Protein AF-A0A522DJY0-F1 (afdb_monomer)

Secondary structure (DSSP, 8-state):
------------PBPTTT-PBEEEEEEETTEEEEEETTT--EEEEEPPP--SSHHHHHHHHHHH-SS--TTTHHHHHHHTT-SSTTSEETTEEHHHHHHHHHHH-TT--STTHHHHHHHHHHHTT---

Sequence (128 aa):
MVAHEEDDDVETVHCPQCVGPGILLKQLGLRLHYRCRNCGAEFSQVEEPDMSTPAAVARLIVRDWKNVHYAAKPYLNAMLDLQNINDNVDHDSGQSVVRYFLNNAKSYRTPRAKAYKAALKAFCGMKT

Nearest PDB structures (foldseek):
  7wbx-assembly1_W  TM=6.922E-01  e=1.836E+00  Komagataella phaffii
  2oi3-assembly1_A  TM=5.668E-01  e=6.995E+00  Homo sapiens
  4b9d-assembly1_B  TM=5.753E-01  e=5.162E+00  Homo sapiens
  4qp8-assembly2_B  TM=3.238E-01  e=5.162E+00  Homo sapiens
  4g6o-assembly1_A  TM=3.188E-01  e=9.480E+00  Homo sapiens

Mean predicted aligned error: 7.27 Å

Structure (mmCIF, N/CA/C/O backbone):
data_AF-A0A522DJY0-F1
#
_entry.id   AF-A0A522DJY0-F1
#
loop_
_atom_site.group_PDB
_atom_site.id
_atom_site.type_symbol
_atom_site.label_atom_id
_atom_site.label_alt_id
_atom_site.label_comp_id
_atom_site.label_asym_id
_atom_site.label_entity_id
_atom_site.label_seq_id
_atom_site.pdbx_PDB_ins_code
_atom_site.Cartn_x
_atom_site.Cartn_y
_atom_site.Cartn_z
_atom_site.occupancy
_atom_site.B_iso_or_equiv
_atom_site.auth_seq_id
_atom_site.auth_comp_id
_atom_site.auth_asym_id
_atom_site.auth_atom_id
_atom_site.pdbx_PDB_model_num
ATOM 1 N N . MET A 1 1 ? -1.958 -39.396 2.867 1.00 41.03 1 MET A N 1
ATOM 2 C CA . MET A 1 1 ? -1.990 -37.960 2.531 1.00 41.03 1 MET A CA 1
ATOM 3 C C . MET A 1 1 ? -2.974 -37.346 3.494 1.00 41.03 1 MET A C 1
ATOM 5 O O . MET A 1 1 ? -4.146 -37.687 3.435 1.00 41.03 1 MET A O 1
ATOM 9 N N . VAL A 1 2 ? -2.451 -36.647 4.494 1.00 43.97 2 VAL A N 1
ATOM 10 C CA . VAL A 1 2 ? -3.242 -36.098 5.596 1.00 43.97 2 VAL A CA 1
ATOM 11 C C . VAL A 1 2 ? -3.950 -34.868 5.040 1.00 43.97 2 VAL A C 1
ATOM 13 O O . VAL A 1 2 ? -3.288 -34.005 4.466 1.00 43.97 2 VAL A O 1
ATOM 16 N N . ALA A 1 3 ? -5.278 -34.841 5.124 1.00 47.16 3 ALA A N 1
ATOM 17 C CA . ALA A 1 3 ? -6.030 -33.619 4.908 1.00 47.16 3 ALA A CA 1
ATOM 18 C C . ALA A 1 3 ? -5.575 -32.640 5.993 1.00 47.16 3 ALA A C 1
ATOM 20 O O . ALA A 1 3 ? -5.788 -32.891 7.176 1.00 47.16 3 ALA A O 1
ATOM 21 N N . HIS A 1 4 ? -4.862 -31.589 5.600 1.00 47.47 4 HIS A N 1
ATOM 22 C CA . HIS A 1 4 ? -4.740 -30.419 6.450 1.00 47.47 4 HIS A CA 1
ATOM 23 C C . HIS A 1 4 ? -6.104 -29.738 6.389 1.00 47.47 4 HIS A C 1
ATOM 25 O O . HIS A 1 4 ? -6.425 -29.061 5.417 1.00 47.47 4 HIS A O 1
ATOM 31 N N . GLU A 1 5 ? -6.942 -30.039 7.375 1.00 52.38 5 GLU A N 1
ATOM 32 C CA . GLU A 1 5 ? -8.042 -29.168 7.755 1.00 52.38 5 GLU A CA 1
ATOM 33 C C . GLU A 1 5 ? -7.373 -27.863 8.195 1.00 52.38 5 GLU A C 1
ATOM 35 O O . GLU A 1 5 ? -6.716 -27.799 9.231 1.00 52.38 5 GLU A O 1
ATOM 40 N N . GLU A 1 6 ? -7.399 -26.864 7.316 1.00 54.47 6 GLU A N 1
ATOM 41 C CA . GLU A 1 6 ? -7.098 -25.493 7.695 1.00 54.47 6 GLU A CA 1
ATOM 42 C C . GLU A 1 6 ? -8.242 -25.074 8.621 1.00 54.47 6 GLU A C 1
ATOM 44 O O . GLU A 1 6 ? -9.309 -24.659 8.167 1.00 54.47 6 GLU A O 1
ATOM 49 N N . ASP A 1 7 ? -8.054 -25.294 9.925 1.00 45.78 7 ASP A N 1
ATOM 50 C CA . ASP A 1 7 ? -8.784 -24.577 10.959 1.00 45.78 7 ASP A CA 1
ATOM 51 C C . ASP A 1 7 ? -8.528 -23.087 10.701 1.00 45.78 7 ASP A C 1
ATOM 53 O O . ASP A 1 7 ? -7.507 -22.521 11.091 1.00 45.78 7 ASP A O 1
ATOM 57 N N . ASP A 1 8 ? -9.430 -22.474 9.936 1.00 48.81 8 ASP A N 1
ATOM 58 C CA . ASP A 1 8 ? -9.565 -21.032 9.795 1.00 48.81 8 ASP A CA 1
ATOM 59 C C . ASP A 1 8 ? -9.947 -20.535 11.199 1.00 48.81 8 ASP A C 1
ATOM 61 O O . ASP A 1 8 ? -11.125 -20.476 11.564 1.00 48.81 8 ASP A O 1
ATOM 65 N N . ASP A 1 9 ? -8.931 -20.325 12.045 1.00 52.62 9 ASP A N 1
ATOM 66 C CA . ASP A 1 9 ? -9.030 -19.680 13.350 1.00 52.62 9 ASP A CA 1
ATOM 67 C C . ASP A 1 9 ? -9.671 -18.313 13.107 1.00 52.62 9 ASP A C 1
ATOM 69 O O . ASP A 1 9 ? -8.997 -17.313 12.848 1.00 52.62 9 ASP A O 1
ATOM 73 N N . VAL A 1 10 ? -11.007 -18.271 13.125 1.00 59.06 10 VAL A N 1
ATOM 74 C CA . VAL A 1 10 ? -11.754 -17.027 13.007 1.00 59.06 10 VAL A CA 1
ATOM 75 C C . VAL A 1 10 ? -11.347 -16.218 14.228 1.00 59.06 10 VAL A C 1
ATOM 77 O O . VAL A 1 10 ? -11.727 -16.524 15.358 1.00 59.06 10 VAL A O 1
ATOM 80 N N . GLU A 1 11 ? -10.474 -15.237 14.020 1.00 64.62 11 GLU A N 1
ATOM 81 C CA . GLU A 1 11 ? -9.886 -14.467 15.104 1.00 64.62 11 GLU A CA 1
ATOM 82 C C . GLU A 1 11 ? -11.020 -13.694 15.794 1.00 64.62 11 GLU A C 1
ATOM 84 O O . GLU A 1 11 ? -11.512 -12.666 15.319 1.00 64.62 11 GLU A O 1
ATOM 89 N N . THR A 1 12 ? -11.547 -14.250 16.889 1.00 78.12 12 THR A N 1
ATOM 90 C CA . THR A 1 12 ? -12.715 -13.680 17.550 1.00 78.12 12 THR A CA 1
ATOM 91 C C . THR A 1 12 ? -12.294 -12.435 18.306 1.00 78.12 12 THR A C 1
ATOM 93 O O . THR A 1 12 ? -11.549 -12.490 19.281 1.00 78.12 12 THR A O 1
ATOM 96 N N . VAL A 1 13 ? -12.813 -11.284 17.890 1.00 89.88 13 VAL A N 1
ATOM 97 C CA . VAL A 1 13 ? -12.569 -10.013 18.572 1.00 89.88 13 VAL A CA 1
ATOM 98 C C . VAL A 1 13 ? -13.204 -10.032 19.966 1.00 89.88 13 VAL A C 1
ATOM 100 O O . VAL A 1 13 ? -14.426 -10.131 20.112 1.00 89.88 13 VAL A O 1
ATOM 103 N N . HIS A 1 14 ? -12.375 -9.905 21.003 1.00 93.75 14 HIS A N 1
ATOM 104 C CA . HIS A 1 14 ? -12.803 -9.981 22.400 1.00 93.75 14 HIS A CA 1
ATOM 105 C C . HIS A 1 14 ? -13.099 -8.602 23.000 1.00 93.75 14 HIS A C 1
ATOM 107 O O . HIS A 1 14 ? -12.353 -7.636 22.829 1.00 93.75 14 HIS A O 1
ATOM 113 N N . CYS A 1 15 ? -14.196 -8.515 23.753 1.00 94.06 15 CYS A N 1
ATOM 114 C CA . CYS A 1 15 ? -14.563 -7.315 24.490 1.00 94.06 15 CYS A CA 1
ATOM 115 C C . CYS A 1 15 ? -13.549 -7.028 25.611 1.00 94.06 15 CYS A C 1
ATOM 117 O O . CYS A 1 15 ? -13.330 -7.896 26.455 1.00 94.06 15 CYS A O 1
ATOM 119 N N . PRO A 1 16 ? -13.016 -5.800 25.728 1.00 94.19 16 PRO A N 1
ATOM 120 C CA . PRO A 1 16 ? -12.032 -5.467 26.762 1.00 94.19 16 PRO A CA 1
ATOM 121 C C . PRO A 1 16 ? -12.603 -5.469 28.190 1.00 94.19 16 PRO A C 1
ATOM 123 O O . PRO A 1 16 ? -11.839 -5.406 29.146 1.00 94.19 16 PRO A O 1
ATOM 126 N N . GLN A 1 17 ? -13.931 -5.511 28.355 1.00 94.69 17 GLN A N 1
ATOM 127 C CA . GLN A 1 17 ? -14.576 -5.494 29.673 1.00 94.69 17 GLN A CA 1
ATOM 128 C C . GLN A 1 17 ? -14.894 -6.885 30.221 1.00 94.69 17 GLN A C 1
ATOM 130 O O . GLN A 1 17 ? -14.806 -7.101 31.423 1.00 94.69 17 GLN A O 1
ATOM 135 N N . CYS A 1 18 ? -15.317 -7.815 29.363 1.00 95.44 18 CYS A N 1
ATOM 136 C CA . CYS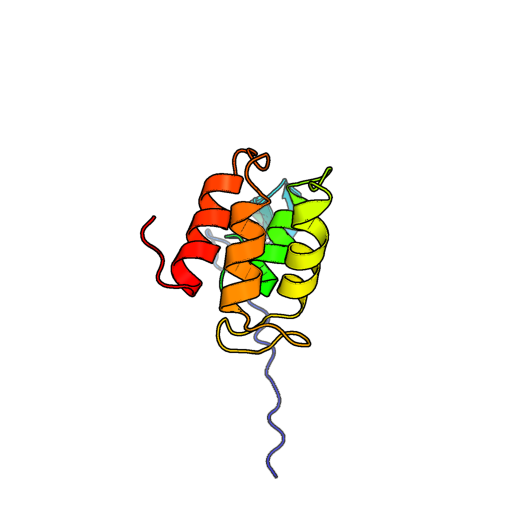 A 1 18 ? -15.787 -9.133 29.803 1.00 95.44 18 CYS A CA 1
ATOM 137 C C . CYS A 1 18 ? -15.225 -10.297 28.982 1.00 95.44 18 CYS A C 1
ATOM 139 O O . CYS A 1 18 ? -15.662 -11.426 29.170 1.00 95.44 18 CYS A O 1
ATOM 141 N N . VAL A 1 19 ? -14.322 -10.023 28.032 1.00 94.12 19 VAL A N 1
ATOM 142 C CA . VAL A 1 19 ? -13.720 -11.002 27.105 1.00 94.12 19 VAL A CA 1
ATOM 143 C C . VAL A 1 19 ? -14.759 -11.740 26.238 1.00 94.12 19 VAL A C 1
ATOM 145 O O . VAL A 1 19 ? -14.438 -12.659 25.501 1.00 94.12 19 VAL A O 1
ATOM 148 N N . GLY A 1 20 ? -16.026 -11.313 26.256 1.00 93.25 20 GLY A N 1
ATOM 149 C CA . GLY A 1 20 ? -17.074 -11.871 25.405 1.00 93.25 20 GLY A CA 1
ATOM 150 C C . GLY A 1 20 ? -16.915 -11.468 23.932 1.00 93.25 20 GLY A C 1
ATOM 151 O O . GLY A 1 20 ? -16.296 -10.439 23.641 1.00 93.25 20 GLY A O 1
ATOM 152 N N . PRO A 1 21 ? -17.523 -12.214 22.994 1.00 94.25 21 PRO A N 1
ATOM 153 C CA . PRO A 1 21 ? -17.362 -11.974 21.562 1.00 94.25 21 PRO A CA 1
ATOM 154 C C . PR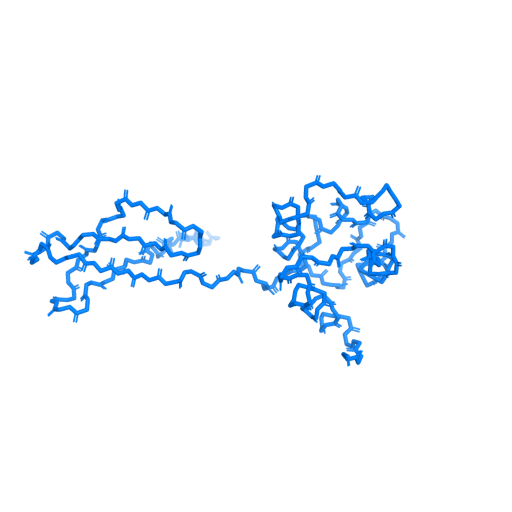O A 1 21 ? -17.988 -10.641 21.130 1.00 94.25 21 PRO A C 1
ATOM 156 O O . PRO A 1 21 ? -19.133 -10.328 21.483 1.00 94.25 21 PRO A O 1
ATOM 159 N N . GLY A 1 22 ? -17.241 -9.866 20.347 1.00 94.00 22 GLY A N 1
ATOM 160 C CA . GLY A 1 22 ? -17.714 -8.662 19.673 1.00 94.00 22 GLY A CA 1
ATOM 161 C C . GLY A 1 22 ? -18.428 -8.978 18.358 1.00 94.00 22 GLY A C 1
ATOM 162 O O . GLY A 1 22 ? -18.010 -9.859 17.616 1.00 94.00 22 GLY A O 1
ATOM 163 N N . ILE A 1 23 ? -19.496 -8.241 18.051 1.00 94.50 23 ILE A N 1
ATOM 164 C CA . ILE A 1 23 ? -20.101 -8.188 16.714 1.00 94.50 23 ILE A CA 1
ATOM 165 C C . ILE A 1 23 ? -19.738 -6.861 16.048 1.00 94.50 23 ILE A C 1
ATOM 167 O O . ILE A 1 23 ? -19.863 -5.807 16.677 1.00 94.50 23 ILE A O 1
ATOM 171 N N . LEU A 1 24 ? -19.262 -6.907 14.801 1.00 95.12 24 LEU A N 1
ATOM 172 C CA . LEU A 1 24 ? -18.910 -5.711 14.038 1.00 95.12 24 LEU A CA 1
ATOM 173 C C . LEU A 1 24 ? -20.174 -4.894 13.745 1.00 95.12 24 LEU A C 1
ATOM 175 O O . LEU A 1 24 ? -21.132 -5.401 13.168 1.00 95.12 24 LEU A O 1
ATOM 179 N N . LEU A 1 25 ? -20.165 -3.623 14.135 1.00 95.31 25 LEU A N 1
ATOM 180 C CA . LEU A 1 25 ? -21.239 -2.675 13.846 1.00 95.31 25 LEU A CA 1
ATOM 181 C C . LEU A 1 25 ? -20.959 -1.890 12.567 1.00 95.31 25 LEU A C 1
ATOM 183 O O . LEU A 1 25 ? -21.835 -1.727 11.723 1.00 95.31 25 LEU A O 1
ATOM 187 N N . LYS A 1 26 ? -19.747 -1.332 12.465 1.00 92.44 26 LYS A N 1
ATOM 188 C CA . LYS A 1 26 ? -19.332 -0.463 11.360 1.00 92.44 26 LYS A CA 1
ATOM 189 C C . LYS A 1 26 ? -17.816 -0.328 11.286 1.00 92.44 26 LYS A C 1
ATOM 191 O O . LYS A 1 26 ? -17.119 -0.478 12.289 1.00 92.44 26 LYS A O 1
ATOM 196 N N . GLN A 1 27 ? -17.339 0.071 10.114 1.00 92.19 27 GLN A N 1
ATOM 197 C CA . GLN A 1 27 ? -15.948 0.419 9.850 1.00 92.19 27 GLN A CA 1
ATOM 198 C C . GLN A 1 27 ? -15.837 1.888 9.432 1.00 92.19 27 GLN A C 1
ATOM 200 O O . GLN A 1 27 ? -16.544 2.342 8.533 1.00 92.19 27 GLN A O 1
ATOM 205 N N . LEU A 1 28 ? -14.933 2.628 10.076 1.00 87.50 28 LEU A N 1
ATOM 206 C CA . LEU A 1 28 ? -14.581 4.007 9.739 1.00 87.50 28 LEU A CA 1
ATOM 207 C C . LEU A 1 28 ? -13.077 4.089 9.467 1.00 87.50 28 LEU A C 1
ATOM 209 O O . LEU A 1 28 ? -12.253 4.220 10.374 1.00 87.50 28 LEU A O 1
ATOM 213 N N . GLY A 1 29 ? -12.705 3.991 8.191 1.00 84.19 29 GLY A N 1
ATOM 214 C CA . GLY A 1 29 ? -11.302 3.895 7.797 1.00 84.19 29 GLY A CA 1
ATOM 215 C C . GLY A 1 29 ? -10.670 2.608 8.334 1.00 84.19 29 GLY A C 1
ATOM 216 O O . GLY A 1 29 ? -11.109 1.520 7.979 1.00 84.19 29 GLY A O 1
ATOM 217 N N . LEU A 1 30 ? -9.643 2.739 9.180 1.00 83.88 30 LEU A N 1
ATOM 218 C CA . LEU A 1 30 ? -8.989 1.602 9.852 1.00 83.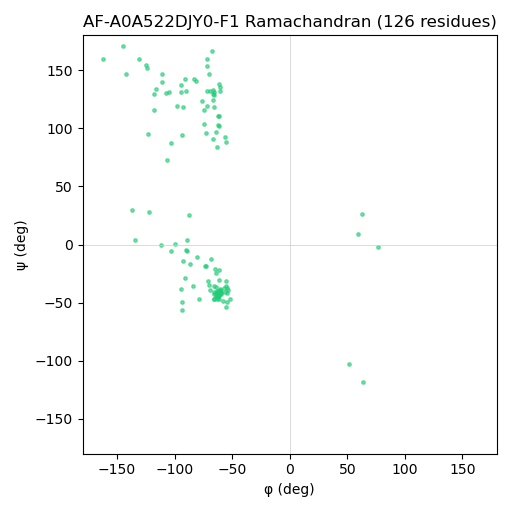88 30 LEU A CA 1
ATOM 219 C C . LEU A 1 30 ? -9.623 1.257 11.203 1.00 83.88 30 LEU A C 1
ATOM 221 O O . LEU A 1 30 ? -9.202 0.311 11.851 1.00 83.88 30 LEU A O 1
ATOM 225 N N . ARG A 1 31 ? -10.595 2.042 11.677 1.00 90.06 31 ARG A N 1
ATOM 226 C CA . ARG A 1 31 ? -11.229 1.787 12.967 1.00 90.06 31 ARG A CA 1
ATOM 227 C C . ARG A 1 31 ? -12.474 0.931 12.772 1.00 90.06 31 ARG A C 1
ATOM 229 O O . ARG A 1 31 ? -13.436 1.364 12.136 1.00 90.06 31 ARG A O 1
ATOM 236 N N . LEU A 1 32 ? -12.458 -0.253 13.363 1.00 92.75 32 LEU A N 1
ATOM 237 C CA . LEU A 1 32 ? -13.597 -1.153 13.452 1.00 92.75 32 LEU A CA 1
ATOM 238 C C . LEU A 1 32 ? -14.314 -0.931 14.780 1.00 92.75 32 LEU A C 1
ATOM 240 O O . LEU A 1 32 ? -13.682 -0.875 15.834 1.00 92.75 32 LEU A O 1
ATOM 244 N N . HIS A 1 33 ? -15.632 -0.778 14.724 1.00 95.25 33 HIS A N 1
ATOM 245 C CA . HIS A 1 33 ? -16.486 -0.575 15.888 1.00 95.25 33 HIS A CA 1
ATOM 246 C C . HIS A 1 33 ? -17.294 -1.835 16.164 1.00 95.25 33 HIS A C 1
ATOM 248 O O . HIS A 1 33 ? -17.967 -2.339 15.268 1.00 95.25 33 HIS A O 1
ATOM 254 N N . TYR A 1 34 ? -17.286 -2.290 17.410 1.00 96.31 34 TYR A N 1
ATOM 255 C CA . TYR A 1 34 ? -17.911 -3.532 17.841 1.00 96.31 34 TYR A CA 1
ATOM 256 C C . TYR A 1 34 ? -18.889 -3.301 18.984 1.00 96.31 34 TYR A C 1
ATOM 258 O O . TYR A 1 34 ? -18.713 -2.381 19.784 1.00 96.31 34 TYR A O 1
ATOM 266 N N . ARG A 1 35 ? -19.867 -4.200 19.107 1.00 96.94 35 ARG A N 1
ATOM 267 C CA . ARG A 1 35 ? -20.687 -4.357 20.312 1.00 96.94 35 ARG A CA 1
ATOM 268 C C . ARG A 1 35 ? -20.454 -5.726 20.925 1.00 96.94 35 ARG A C 1
ATOM 270 O O . ARG A 1 35 ? -20.479 -6.729 20.222 1.00 96.94 35 ARG A O 1
ATOM 277 N N . CYS A 1 36 ? -20.250 -5.801 22.232 1.00 96.50 36 CYS A N 1
ATOM 278 C CA . CYS A 1 36 ? -20.132 -7.087 22.906 1.00 96.50 36 CYS A CA 1
ATOM 279 C C . CYS A 1 36 ? -21.491 -7.799 22.980 1.00 96.50 36 CYS A C 1
ATOM 281 O O . CYS A 1 36 ? -22.469 -7.204 23.436 1.00 96.50 36 CYS A O 1
ATOM 283 N N . ARG A 1 37 ? -21.541 -9.087 22.613 1.00 95.38 37 ARG A N 1
ATOM 284 C CA . ARG A 1 37 ? -22.749 -9.922 22.768 1.00 95.38 37 ARG A CA 1
ATOM 285 C C . ARG A 1 37 ? -23.048 -10.310 24.222 1.00 95.38 37 ARG A C 1
ATOM 287 O O . ARG A 1 37 ? -24.172 -10.695 24.507 1.00 95.38 37 ARG A O 1
ATOM 294 N N . ASN A 1 38 ? -22.064 -10.212 25.119 1.00 95.44 38 ASN A N 1
ATOM 295 C CA . ASN A 1 38 ? -22.202 -10.601 26.524 1.00 95.44 38 ASN A CA 1
ATOM 296 C C . ASN A 1 38 ? -22.599 -9.420 27.431 1.00 95.44 38 ASN A C 1
ATOM 298 O O . ASN A 1 38 ? -23.630 -9.474 28.088 1.00 95.44 38 ASN A O 1
ATOM 302 N N . CYS A 1 39 ? -21.821 -8.327 27.446 1.00 96.38 39 CYS A N 1
ATOM 303 C CA . CYS A 1 39 ? -22.088 -7.173 28.325 1.00 96.38 39 CYS A CA 1
ATOM 304 C C . CYS A 1 39 ? -22.711 -5.955 27.622 1.00 96.38 39 CYS A C 1
ATOM 306 O O . CYS A 1 39 ? -23.024 -4.963 28.273 1.00 96.38 39 CYS A O 1
ATOM 308 N N . GLY A 1 40 ? -22.861 -5.981 26.294 1.00 95.69 40 GLY A N 1
ATOM 309 C CA . GLY A 1 40 ? -23.445 -4.877 25.527 1.00 95.69 40 GLY A CA 1
ATOM 310 C C . GLY A 1 40 ? -22.533 -3.667 25.297 1.00 95.69 40 GLY A C 1
ATOM 311 O O . GLY A 1 40 ? -22.957 -2.752 24.593 1.00 95.69 40 GLY A O 1
ATOM 312 N N . ALA A 1 41 ? -21.306 -3.665 25.831 1.00 96.69 41 ALA A N 1
ATOM 313 C CA . ALA A 1 41 ? -20.357 -2.567 25.671 1.00 96.69 41 ALA A CA 1
ATOM 314 C C . ALA A 1 41 ? -19.975 -2.330 24.206 1.00 96.69 41 ALA A C 1
ATOM 316 O O . ALA A 1 41 ? -19.711 -3.279 23.460 1.00 96.69 41 ALA A O 1
ATOM 317 N N . GLU A 1 42 ? -19.899 -1.059 23.822 1.00 96.75 42 GLU A N 1
ATOM 318 C CA . GLU A 1 42 ? -19.350 -0.631 22.540 1.00 96.75 42 GLU A CA 1
ATOM 319 C C . GLU A 1 42 ? -17.850 -0.379 22.681 1.00 96.75 42 GLU A C 1
ATOM 321 O O . GLU A 1 42 ? -17.396 0.283 23.615 1.00 96.75 42 GLU A O 1
ATOM 326 N N . PHE A 1 43 ? -17.066 -0.918 21.756 1.00 94.38 43 PHE A N 1
ATOM 327 C CA . PHE A 1 43 ? -15.618 -0.743 21.747 1.00 94.38 43 PHE A CA 1
ATOM 328 C C . PHE A 1 43 ? -15.098 -0.657 20.316 1.00 94.38 43 PHE A C 1
ATOM 330 O O . PHE A 1 43 ? -15.841 -0.805 19.345 1.00 94.38 43 PHE A O 1
ATOM 337 N N . SER A 1 44 ? -13.824 -0.314 20.155 1.00 94.31 44 SER A N 1
ATOM 338 C CA . SER A 1 44 ? -13.225 -0.174 18.831 1.00 94.31 44 SER A CA 1
ATOM 339 C C . SER A 1 44 ? -11.802 -0.690 18.815 1.00 94.31 44 SER A C 1
ATOM 341 O O . SER A 1 44 ? -11.083 -0.541 19.799 1.00 94.31 44 SER A O 1
ATOM 343 N N . GLN A 1 45 ? -11.403 -1.249 17.681 1.00 89.75 45 GLN A N 1
ATOM 344 C CA . GLN A 1 45 ? -10.031 -1.656 17.404 1.00 89.75 45 GLN A CA 1
ATOM 345 C C . GLN A 1 45 ? -9.562 -0.977 16.120 1.00 89.75 45 GLN A C 1
ATOM 347 O O . GLN A 1 45 ? -10.375 -0.602 15.271 1.00 89.75 45 GLN A O 1
ATOM 352 N N . VAL A 1 46 ? -8.258 -0.749 16.016 1.00 85.62 46 VAL A N 1
ATOM 353 C CA . VAL A 1 46 ? -7.641 -0.261 14.785 1.00 85.62 46 VAL A CA 1
ATOM 354 C C . VAL A 1 46 ? -7.082 -1.481 14.071 1.00 85.62 46 VAL A C 1
ATOM 356 O O . VAL A 1 46 ? -6.252 -2.178 14.641 1.00 85.62 46 VAL A O 1
ATOM 359 N N . GLU A 1 47 ? -7.562 -1.757 12.861 1.00 81.50 47 GLU A N 1
ATOM 360 C CA . GLU A 1 47 ? -6.897 -2.711 11.980 1.00 81.50 47 GLU A CA 1
ATOM 361 C C . GLU A 1 47 ? -5.614 -2.077 11.463 1.00 81.50 47 GLU A C 1
ATOM 363 O O . GLU A 1 47 ? -5.634 -1.042 10.783 1.00 81.50 47 GLU A O 1
ATOM 368 N N . GLU A 1 48 ? -4.493 -2.707 11.782 1.00 82.88 48 GLU A N 1
ATOM 369 C CA . GLU A 1 48 ? -3.226 -2.353 11.171 1.00 82.88 48 GLU A CA 1
ATOM 370 C C . GLU A 1 48 ? -3.257 -2.769 9.690 1.00 82.88 48 GLU A C 1
ATOM 372 O O . GLU A 1 48 ? -3.689 -3.875 9.358 1.00 82.88 48 GLU A O 1
ATOM 377 N N . PRO A 1 49 ? -2.854 -1.890 8.758 1.00 88.44 49 PRO A N 1
ATOM 378 C CA . PRO A 1 49 ? -2.877 -2.218 7.342 1.00 88.44 49 PRO A CA 1
ATOM 379 C C . PRO A 1 49 ? -1.881 -3.343 7.037 1.00 88.44 49 PRO A C 1
ATOM 381 O O . PRO A 1 49 ? -0.699 -3.224 7.355 1.00 88.44 49 PRO A O 1
ATOM 384 N N . ASP A 1 50 ? -2.346 -4.391 6.355 1.00 91.75 50 ASP A N 1
ATOM 385 C CA . ASP A 1 50 ? -1.498 -5.506 5.928 1.00 91.75 50 ASP A CA 1
ATOM 386 C C . ASP A 1 50 ? -0.408 -5.034 4.949 1.00 91.75 50 ASP A C 1
ATOM 388 O O . ASP A 1 50 ? -0.672 -4.643 3.809 1.00 91.75 50 ASP A O 1
ATOM 392 N N . MET A 1 51 ? 0.836 -5.057 5.422 1.00 95.19 51 MET A N 1
ATOM 393 C CA . MET A 1 51 ? 2.044 -4.765 4.651 1.00 95.19 51 MET A CA 1
ATOM 394 C C . MET A 1 51 ? 3.016 -5.953 4.693 1.00 95.19 51 MET A C 1
ATOM 396 O O . MET A 1 51 ? 4.225 -5.751 4.626 1.00 95.19 51 MET A O 1
ATOM 400 N N . SER A 1 52 ? 2.502 -7.179 4.850 1.00 95.31 52 SER A N 1
ATOM 401 C CA . SER A 1 52 ? 3.310 -8.404 4.956 1.00 95.31 52 SER A CA 1
ATOM 402 C C . SER A 1 52 ? 3.980 -8.803 3.636 1.00 95.31 52 SER A C 1
ATOM 404 O O . SER A 1 52 ? 5.090 -9.333 3.642 1.00 95.31 52 SER A O 1
ATOM 406 N N . THR A 1 53 ? 3.344 -8.495 2.501 1.00 97.62 53 THR A N 1
ATOM 407 C CA . THR A 1 53 ? 3.825 -8.821 1.149 1.00 97.62 53 THR A CA 1
ATOM 408 C C . THR A 1 53 ? 3.788 -7.604 0.216 1.00 97.62 53 THR A C 1
ATOM 410 O O . THR A 1 53 ? 3.031 -6.653 0.462 1.00 97.62 53 THR A O 1
ATOM 413 N N . PRO A 1 54 ? 4.553 -7.600 -0.896 1.00 97.75 54 PRO A N 1
ATOM 414 C CA . PRO A 1 54 ? 4.442 -6.559 -1.919 1.00 97.75 54 PRO A CA 1
ATOM 415 C C . PRO A 1 54 ? 3.015 -6.424 -2.471 1.00 97.75 54 PRO A C 1
ATOM 417 O O . PRO A 1 54 ? 2.516 -5.303 -2.597 1.00 97.75 54 PRO A O 1
ATOM 420 N N . ALA A 1 55 ? 2.330 -7.547 -2.706 1.00 97.94 55 ALA A N 1
ATOM 421 C CA . ALA A 1 55 ? 0.933 -7.582 -3.131 1.00 97.94 55 ALA A CA 1
ATOM 422 C C . ALA A 1 55 ? -0.023 -6.917 -2.132 1.00 97.94 55 ALA A C 1
ATOM 424 O O . ALA A 1 55 ? -0.906 -6.151 -2.535 1.00 97.94 55 ALA A O 1
ATOM 425 N N . ALA A 1 56 ? 0.160 -7.146 -0.829 1.00 97.62 56 ALA A N 1
ATOM 426 C CA . ALA A 1 56 ? -0.634 -6.489 0.206 1.00 97.62 56 ALA A CA 1
ATOM 427 C C . ALA A 1 56 ? -0.460 -4.964 0.178 1.00 97.62 56 ALA A C 1
ATOM 429 O O . ALA A 1 56 ? -1.442 -4.215 0.109 1.00 97.62 56 ALA A O 1
ATOM 430 N N . VAL A 1 57 ? 0.789 -4.495 0.091 1.00 98.06 57 VAL A N 1
ATOM 431 C CA . VAL A 1 57 ? 1.086 -3.062 -0.022 1.00 98.06 57 VAL A CA 1
ATOM 432 C C . VAL A 1 57 ? 0.514 -2.468 -1.315 1.00 98.06 57 VAL A C 1
ATOM 434 O O . VAL A 1 57 ? -0.056 -1.375 -1.290 1.00 98.06 57 VAL A O 1
ATOM 437 N N . ALA A 1 58 ? 0.593 -3.181 -2.442 1.00 98.12 58 ALA A N 1
ATOM 438 C CA . ALA A 1 58 ? 0.020 -2.740 -3.713 1.00 98.12 58 ALA A CA 1
ATOM 439 C C . ALA A 1 58 ? -1.501 -2.531 -3.621 1.00 98.12 58 ALA A C 1
ATOM 441 O O . ALA A 1 58 ? -2.004 -1.495 -4.064 1.00 98.12 58 ALA A O 1
ATOM 442 N N . ARG A 1 59 ? -2.237 -3.439 -2.961 1.00 97.50 59 ARG A N 1
ATOM 443 C CA . ARG A 1 59 ? -3.683 -3.277 -2.712 1.00 97.50 59 ARG A CA 1
ATOM 444 C C . ARG A 1 59 ? -3.994 -2.025 -1.890 1.00 97.50 59 ARG A C 1
ATOM 446 O O . ARG A 1 59 ? -4.958 -1.317 -2.195 1.00 97.50 59 ARG A O 1
ATOM 453 N N . LEU A 1 60 ? -3.178 -1.716 -0.881 1.00 96.56 60 LEU A N 1
ATOM 454 C CA . LEU A 1 60 ? -3.324 -0.483 -0.099 1.00 96.56 60 LEU A CA 1
ATOM 455 C C . LEU A 1 60 ? -3.099 0.762 -0.966 1.00 96.56 60 LEU A C 1
ATOM 457 O O . LEU A 1 60 ? -3.900 1.698 -0.917 1.00 96.56 60 LEU A O 1
ATOM 461 N N . ILE A 1 61 ? -2.062 0.752 -1.807 1.00 97.62 61 ILE A N 1
ATOM 462 C CA . ILE A 1 61 ? -1.748 1.856 -2.723 1.00 97.62 61 ILE A CA 1
ATOM 463 C C . ILE A 1 61 ? -2.875 2.069 -3.737 1.00 97.62 61 ILE A C 1
ATOM 465 O O . ILE A 1 61 ? -3.264 3.211 -3.956 1.00 97.62 61 ILE A O 1
ATOM 469 N N . VAL A 1 62 ? -3.443 1.011 -4.326 1.00 96.94 62 VAL A N 1
ATOM 470 C CA . VAL A 1 62 ? -4.573 1.121 -5.273 1.00 96.94 62 VAL A CA 1
ATOM 471 C C . VAL A 1 62 ? -5.787 1.790 -4.620 1.00 96.94 62 VAL A C 1
ATOM 473 O O . VAL A 1 62 ? -6.458 2.622 -5.234 1.00 96.94 62 VAL A O 1
ATOM 476 N N . ARG A 1 63 ? -6.074 1.465 -3.353 1.00 94.44 63 ARG A N 1
ATOM 477 C CA . ARG A 1 63 ? -7.194 2.069 -2.614 1.00 94.44 63 ARG A CA 1
ATOM 478 C C . ARG A 1 63 ? -6.945 3.543 -2.299 1.00 94.44 63 ARG A C 1
ATOM 480 O O . ARG A 1 63 ? -7.883 4.340 -2.388 1.00 94.44 63 ARG A O 1
ATOM 487 N N . ASP A 1 64 ? -5.711 3.882 -1.942 1.00 95.94 64 ASP A N 1
ATOM 488 C CA . ASP A 1 64 ? -5.297 5.202 -1.464 1.00 95.94 64 ASP A CA 1
ATOM 489 C C . ASP A 1 64 ? -4.984 6.193 -2.605 1.00 95.94 64 ASP A C 1
ATOM 491 O O . ASP A 1 64 ? -5.311 7.376 -2.518 1.00 95.94 64 ASP A O 1
ATOM 495 N N . TRP A 1 65 ? -4.419 5.723 -3.721 1.00 97.31 65 TRP A N 1
ATOM 496 C CA . TRP A 1 65 ? -4.020 6.550 -4.859 1.00 97.31 65 TRP A CA 1
ATOM 497 C C . TRP A 1 65 ? -5.010 6.444 -6.025 1.00 97.31 65 TRP A C 1
ATOM 499 O O . TRP A 1 65 ? -4.828 5.661 -6.951 1.00 97.31 65 TRP A O 1
ATOM 509 N N . LYS A 1 66 ? -6.061 7.274 -6.009 1.00 92.88 66 LYS A N 1
ATOM 510 C CA . LYS A 1 66 ? -7.143 7.212 -7.016 1.00 92.88 66 LYS A CA 1
ATOM 511 C C . LYS A 1 66 ? -6.681 7.463 -8.455 1.00 92.88 66 LYS A C 1
ATOM 513 O O . LYS A 1 66 ? -7.079 6.741 -9.360 1.00 92.88 66 LYS A O 1
ATOM 518 N N . ASN A 1 67 ? -5.825 8.465 -8.657 1.00 94.88 67 ASN A N 1
ATOM 519 C CA . ASN A 1 67 ? -5.312 8.850 -9.974 1.00 94.88 67 ASN A CA 1
ATOM 520 C C . ASN A 1 67 ? -3.847 8.424 -10.108 1.00 94.88 67 ASN A C 1
ATOM 522 O O . ASN A 1 67 ? -2.935 9.252 -10.023 1.00 94.88 67 ASN A O 1
ATOM 526 N N . VAL A 1 68 ? -3.632 7.115 -10.259 1.00 97.31 68 VAL A N 1
ATOM 527 C CA . VAL A 1 68 ? -2.296 6.527 -10.430 1.00 97.31 68 VAL A CA 1
ATOM 528 C C . VAL A 1 68 ? -1.638 7.088 -11.691 1.00 97.31 68 VAL A C 1
ATOM 530 O O . VAL A 1 68 ? -2.239 7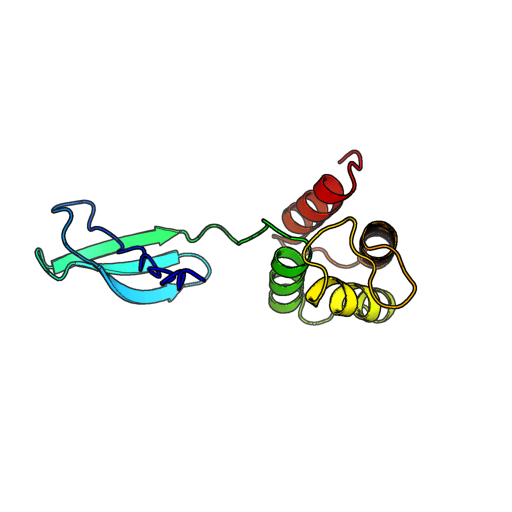.106 -12.765 1.00 97.31 68 VAL A O 1
ATOM 533 N N . HIS A 1 69 ? -0.383 7.523 -11.574 1.00 97.25 69 HIS A N 1
ATOM 534 C CA . HIS A 1 69 ? 0.390 8.004 -12.718 1.00 97.25 69 HIS A CA 1
ATOM 535 C C . HIS A 1 69 ? 0.543 6.901 -13.777 1.00 97.25 69 HIS A C 1
ATOM 537 O O . HIS A 1 69 ? 0.888 5.768 -13.437 1.00 97.25 69 HIS A O 1
ATOM 543 N N . TYR A 1 70 ? 0.347 7.235 -15.057 1.00 97.19 70 TYR A N 1
ATOM 544 C CA . TYR A 1 70 ? 0.319 6.251 -16.148 1.00 97.19 70 TYR A CA 1
ATOM 545 C C . TYR A 1 70 ? 1.577 5.366 -16.186 1.00 97.19 70 TYR A C 1
ATOM 547 O O . TYR A 1 70 ? 1.464 4.153 -16.315 1.00 97.19 70 TYR A O 1
ATOM 555 N N . ALA A 1 71 ? 2.761 5.952 -15.969 1.00 97.50 71 ALA A N 1
ATOM 556 C CA . ALA A 1 71 ? 4.029 5.219 -15.967 1.00 97.50 71 ALA A CA 1
ATOM 557 C C . ALA A 1 71 ? 4.246 4.341 -14.717 1.00 97.50 71 ALA A C 1
ATOM 559 O O . ALA A 1 71 ? 5.090 3.454 -14.732 1.00 97.50 71 ALA A O 1
ATOM 560 N N . ALA A 1 72 ? 3.513 4.578 -13.623 1.00 98.19 72 ALA A N 1
ATOM 561 C CA . ALA A 1 72 ? 3.590 3.759 -12.408 1.00 98.19 72 ALA A CA 1
ATOM 562 C C . ALA A 1 72 ? 2.579 2.602 -12.426 1.00 98.19 72 ALA A C 1
ATOM 564 O O . ALA A 1 72 ? 2.828 1.558 -11.827 1.00 98.19 72 ALA A O 1
ATOM 565 N N . LYS A 1 73 ? 1.449 2.791 -13.119 1.00 98.00 73 LYS A N 1
ATOM 566 C CA . LYS A 1 73 ? 0.338 1.838 -13.198 1.00 98.00 73 LYS A CA 1
ATOM 567 C C . LYS A 1 73 ? 0.735 0.409 -13.611 1.00 98.00 73 LYS A C 1
ATOM 569 O O . LYS A 1 73 ? 0.277 -0.497 -12.921 1.00 98.00 73 LYS A O 1
ATOM 574 N N . PRO A 1 74 ? 1.557 0.162 -14.655 1.00 97.38 74 PRO A N 1
ATOM 575 C CA . PRO A 1 74 ? 1.892 -1.214 -15.038 1.00 97.38 74 PRO A CA 1
ATOM 576 C C . PRO A 1 74 ? 2.625 -1.960 -13.917 1.00 97.38 74 PRO A C 1
ATOM 578 O O . PRO A 1 74 ? 2.249 -3.074 -13.578 1.00 97.38 74 PRO A O 1
ATOM 581 N N . TYR A 1 75 ? 3.587 -1.308 -13.262 1.00 98.06 75 TYR A N 1
ATOM 582 C CA . TYR A 1 75 ? 4.331 -1.908 -12.153 1.00 98.06 75 TYR A CA 1
ATOM 583 C C . TYR A 1 75 ? 3.471 -2.085 -10.899 1.00 98.06 75 TYR A C 1
ATOM 585 O O . TYR A 1 75 ? 3.633 -3.060 -10.176 1.00 98.06 75 TYR A O 1
ATOM 593 N N . LEU A 1 76 ? 2.535 -1.164 -10.638 1.00 98.00 76 LEU A N 1
ATOM 594 C CA . LEU A 1 76 ? 1.579 -1.321 -9.542 1.00 98.00 76 LEU A CA 1
ATOM 595 C C . LEU A 1 76 ? 0.677 -2.540 -9.749 1.00 98.00 76 LEU A C 1
ATOM 597 O O . LEU A 1 76 ? 0.442 -3.272 -8.796 1.00 98.00 76 LEU A O 1
ATOM 601 N N . ASN A 1 77 ? 0.207 -2.760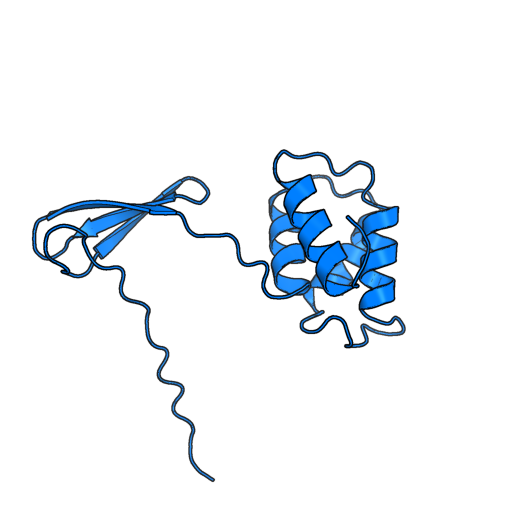 -10.978 1.00 97.44 77 ASN A N 1
ATOM 602 C CA . ASN A 1 77 ? -0.590 -3.934 -11.315 1.00 97.44 77 ASN A CA 1
ATOM 603 C C . ASN A 1 77 ? 0.230 -5.221 -11.183 1.00 97.44 77 ASN A C 1
ATOM 605 O O . ASN A 1 77 ? -0.231 -6.141 -10.527 1.00 97.44 77 ASN A O 1
ATOM 609 N N . ALA A 1 78 ? 1.455 -5.250 -11.714 1.00 97.50 78 ALA A N 1
ATOM 610 C CA . ALA A 1 78 ? 2.357 -6.395 -11.580 1.00 97.50 78 ALA A CA 1
ATOM 611 C C . ALA A 1 78 ? 2.636 -6.757 -10.108 1.00 97.50 78 ALA A C 1
ATOM 613 O O . ALA A 1 78 ? 2.695 -7.928 -9.749 1.00 97.50 78 ALA A O 1
ATOM 614 N N . MET A 1 79 ? 2.753 -5.761 -9.220 1.00 97.56 79 MET A N 1
ATOM 615 C CA . MET A 1 79 ? 2.918 -6.030 -7.789 1.00 97.56 79 MET A CA 1
ATOM 616 C C . MET A 1 79 ? 1.700 -6.703 -7.144 1.00 97.56 79 MET A C 1
ATOM 618 O O . MET A 1 79 ? 1.878 -7.302 -6.091 1.00 97.56 79 MET A O 1
ATOM 622 N N . LEU A 1 80 ? 0.487 -6.626 -7.712 1.00 96.81 80 LEU A N 1
ATOM 623 C CA . LEU A 1 80 ? -0.701 -7.271 -7.124 1.00 96.81 80 LEU A CA 1
ATOM 624 C C . LEU A 1 80 ? -0.583 -8.799 -7.087 1.00 96.81 80 LEU A C 1
ATOM 626 O O . LEU A 1 80 ? -1.178 -9.415 -6.202 1.00 96.81 80 LEU A O 1
ATOM 630 N N . ASP A 1 81 ? 0.229 -9.364 -7.978 1.00 94.88 81 ASP A N 1
ATOM 631 C CA . ASP A 1 81 ? 0.494 -10.800 -8.084 1.00 94.88 81 ASP A CA 1
ATOM 632 C C . ASP A 1 81 ? 1.824 -11.206 -7.410 1.00 94.88 81 ASP A C 1
ATOM 634 O O . ASP A 1 81 ? 2.183 -12.380 -7.381 1.00 94.88 81 ASP A O 1
ATOM 638 N N . LEU A 1 82 ? 2.553 -10.250 -6.816 1.00 96.50 82 LEU A N 1
ATOM 639 C CA . LEU A 1 82 ? 3.877 -10.462 -6.227 1.00 96.50 82 LEU A CA 1
ATOM 640 C C . LEU A 1 82 ? 3.791 -10.782 -4.722 1.00 96.50 82 LEU A C 1
ATOM 642 O O . LEU A 1 82 ? 3.757 -9.874 -3.884 1.00 96.50 82 LEU A O 1
ATOM 646 N N . GLN A 1 83 ? 3.774 -12.072 -4.371 1.00 96.12 83 GLN A N 1
ATOM 647 C CA . GLN A 1 83 ? 3.719 -12.527 -2.972 1.00 96.12 83 GLN A CA 1
ATOM 648 C C . GLN A 1 83 ? 5.083 -12.453 -2.281 1.00 96.12 83 GLN A C 1
ATOM 650 O O . GLN A 1 83 ? 5.182 -11.914 -1.177 1.00 96.12 83 GLN A O 1
ATOM 655 N N . ASN A 1 84 ? 6.147 -12.935 -2.929 1.00 96.00 84 ASN A N 1
ATOM 656 C CA . ASN A 1 84 ? 7.513 -12.816 -2.434 1.00 96.00 84 ASN A CA 1
ATOM 657 C C . ASN A 1 84 ? 8.322 -11.865 -3.317 1.00 96.00 84 ASN A C 1
ATOM 659 O O . ASN A 1 84 ? 8.240 -11.902 -4.537 1.00 96.00 84 ASN A O 1
ATOM 663 N N . ILE A 1 85 ? 9.168 -11.031 -2.713 1.00 97.06 85 ILE A N 1
ATOM 664 C CA . ILE A 1 85 ? 10.007 -10.083 -3.459 1.00 97.06 85 ILE A CA 1
ATOM 665 C C . ILE A 1 85 ? 10.999 -10.759 -4.426 1.00 97.06 85 ILE A C 1
ATOM 667 O O . ILE A 1 85 ? 11.473 -10.121 -5.369 1.00 97.06 85 ILE A O 1
ATOM 671 N N . ASN A 1 86 ? 11.323 -12.031 -4.179 1.00 96.25 86 ASN A N 1
ATOM 672 C CA . ASN A 1 86 ? 12.226 -12.827 -5.007 1.00 96.25 86 ASN A CA 1
ATOM 673 C C . ASN A 1 86 ? 11.515 -13.571 -6.145 1.00 96.25 86 ASN A C 1
ATOM 675 O O . ASN A 1 86 ? 12.201 -14.176 -6.967 1.00 96.25 86 ASN A O 1
ATOM 679 N N . ASP A 1 87 ? 10.182 -13.525 -6.207 1.00 94.19 87 ASP A N 1
ATOM 680 C CA . ASP A 1 87 ? 9.437 -14.119 -7.313 1.00 94.19 87 ASP A CA 1
ATOM 681 C C . ASP A 1 87 ? 9.631 -13.290 -8.588 1.00 94.19 87 ASP A C 1
ATOM 683 O O . ASP A 1 87 ? 9.877 -12.079 -8.549 1.00 94.19 87 ASP A O 1
ATOM 687 N N . ASN A 1 88 ? 9.502 -13.949 -9.736 1.00 92.75 88 ASN A N 1
ATOM 688 C CA . ASN A 1 88 ? 9.434 -13.271 -11.024 1.00 92.75 88 ASN A CA 1
ATOM 689 C C . ASN A 1 88 ? 7.974 -12.979 -11.375 1.00 92.75 88 ASN A C 1
ATOM 691 O O . ASN A 1 88 ? 7.097 -13.809 -11.136 1.00 92.75 88 ASN A O 1
ATOM 695 N N . VAL A 1 89 ? 7.739 -11.822 -11.987 1.00 89.81 89 VAL A N 1
ATOM 696 C CA . VAL A 1 89 ? 6.450 -11.445 -12.572 1.00 89.81 89 VAL A CA 1
ATOM 697 C C . VAL A 1 89 ? 6.673 -11.262 -14.063 1.00 89.81 89 VAL A C 1
ATOM 699 O O . VAL A 1 89 ? 7.453 -10.402 -14.474 1.00 89.81 89 VAL A O 1
ATOM 702 N N . ASP A 1 90 ? 6.024 -12.103 -14.864 1.00 86.06 90 ASP A N 1
ATOM 703 C CA . ASP A 1 90 ? 6.257 -12.224 -16.304 1.00 86.06 90 ASP A CA 1
ATOM 704 C C . ASP A 1 90 ? 7.749 -12.425 -16.639 1.00 86.06 90 ASP A C 1
ATOM 706 O O . ASP A 1 90 ? 8.301 -13.514 -16.472 1.00 86.06 90 ASP A O 1
ATOM 710 N N . HIS A 1 91 ? 8.408 -11.362 -17.104 1.00 89.19 91 HIS A N 1
ATOM 711 C CA . HIS A 1 91 ? 9.807 -11.347 -17.532 1.00 89.19 91 HIS A CA 1
ATOM 712 C C . HIS A 1 91 ? 10.719 -10.528 -16.609 1.00 89.19 91 HIS A C 1
ATOM 714 O O . HIS A 1 91 ? 11.923 -10.450 -16.854 1.00 89.19 91 HIS A O 1
ATOM 720 N N . ASP A 1 92 ? 10.170 -9.929 -15.552 1.00 92.56 92 ASP A N 1
ATOM 721 C CA . ASP A 1 92 ? 10.891 -9.074 -14.617 1.00 92.56 92 ASP A CA 1
ATOM 722 C C . ASP A 1 92 ? 11.015 -9.732 -13.238 1.00 92.56 92 ASP A C 1
ATOM 724 O O . ASP A 1 92 ? 10.112 -10.414 -12.755 1.00 92.56 92 ASP A O 1
ATOM 728 N N . SER A 1 93 ? 12.130 -9.474 -12.549 1.00 96.75 93 SER A N 1
ATOM 729 C CA . SER A 1 93 ? 12.241 -9.837 -11.130 1.00 96.75 93 SER A CA 1
ATOM 730 C C . SER A 1 93 ? 11.333 -8.951 -10.273 1.00 96.75 93 SER A C 1
ATOM 732 O O . SER A 1 93 ? 11.211 -7.748 -10.536 1.00 96.75 93 SER A O 1
ATOM 734 N N . GLY A 1 94 ? 10.774 -9.492 -9.189 1.00 96.75 94 GLY A N 1
ATOM 735 C CA . GLY A 1 94 ? 9.951 -8.733 -8.246 1.00 96.75 94 GLY A CA 1
ATOM 736 C C . GLY A 1 94 ? 10.653 -7.481 -7.715 1.00 96.75 94 GLY A C 1
ATOM 737 O O . GLY A 1 94 ? 10.062 -6.400 -7.646 1.00 96.75 94 GLY A O 1
ATOM 738 N N . GLN A 1 95 ? 11.958 -7.570 -7.443 1.00 97.31 95 GLN A N 1
ATOM 739 C CA . GLN A 1 95 ? 12.748 -6.404 -7.047 1.00 97.31 95 GLN A CA 1
ATOM 740 C C . GLN A 1 95 ? 12.811 -5.323 -8.141 1.00 97.31 95 GLN A C 1
ATOM 742 O O . GLN A 1 95 ? 12.755 -4.130 -7.828 1.00 97.31 95 GLN A O 1
ATOM 747 N N . SER A 1 96 ? 12.947 -5.705 -9.416 1.00 97.44 96 SER A N 1
ATOM 748 C CA . SER A 1 96 ? 12.926 -4.759 -10.542 1.00 97.44 96 SER A CA 1
ATOM 749 C C . SER A 1 96 ? 11.572 -4.063 -10.642 1.00 97.44 96 SER A C 1
ATOM 751 O O . SER A 1 96 ? 11.531 -2.833 -10.690 1.00 97.44 96 SER A O 1
ATOM 753 N N . VAL A 1 97 ? 10.472 -4.820 -10.564 1.00 98.00 97 VAL A N 1
ATOM 754 C CA . VAL A 1 97 ? 9.101 -4.283 -10.578 1.00 98.00 97 VAL A CA 1
ATOM 755 C C . VAL A 1 97 ? 8.916 -3.225 -9.485 1.00 98.00 97 VAL A C 1
ATOM 757 O O . VAL A 1 97 ? 8.493 -2.101 -9.772 1.00 98.00 97 VAL A O 1
ATOM 760 N N . VAL A 1 98 ? 9.308 -3.530 -8.242 1.00 98.06 98 VAL A N 1
ATOM 761 C CA . VAL A 1 98 ? 9.199 -2.588 -7.115 1.00 98.06 98 VAL A CA 1
ATOM 762 C C . VAL A 1 98 ? 10.049 -1.332 -7.340 1.00 98.06 98 VAL A C 1
ATOM 764 O O . VAL A 1 98 ? 9.580 -0.212 -7.111 1.00 98.06 98 VAL A O 1
ATOM 767 N N . ARG A 1 99 ? 11.292 -1.472 -7.816 1.00 97.50 99 ARG A N 1
ATOM 768 C CA . ARG A 1 99 ? 12.170 -0.320 -8.097 1.00 97.50 99 ARG A CA 1
ATOM 769 C C . ARG A 1 99 ? 11.600 0.573 -9.196 1.00 97.50 99 ARG A C 1
ATOM 771 O O . ARG A 1 99 ? 11.580 1.798 -9.033 1.00 97.50 99 ARG A O 1
ATOM 778 N N . TYR A 1 100 ? 11.100 -0.015 -10.281 1.00 97.69 100 TYR A N 1
ATOM 779 C CA . TYR A 1 100 ? 10.473 0.736 -11.365 1.00 97.69 100 TYR A CA 1
ATOM 780 C C . TYR A 1 100 ? 9.201 1.441 -10.905 1.00 97.69 100 TYR A C 1
ATOM 782 O O . TYR A 1 100 ? 9.024 2.625 -11.215 1.00 97.69 100 TYR A O 1
ATOM 790 N N . PHE A 1 101 ? 8.364 0.782 -10.100 1.00 98.25 101 PHE A N 1
ATOM 791 C CA . PHE A 1 101 ? 7.216 1.428 -9.473 1.00 98.25 101 PHE A CA 1
ATOM 792 C C . PHE A 1 101 ? 7.644 2.657 -8.661 1.00 98.25 101 PHE A C 1
ATOM 794 O O . PHE A 1 101 ? 7.152 3.760 -8.903 1.00 98.25 101 PHE A O 1
ATOM 801 N N . LEU A 1 102 ? 8.595 2.502 -7.733 1.00 98.00 102 LEU A N 1
ATOM 802 C CA . LEU A 1 102 ? 9.032 3.584 -6.845 1.00 98.00 102 LEU A CA 1
ATOM 803 C C . LEU A 1 102 ? 9.619 4.775 -7.614 1.00 98.00 102 LEU A C 1
ATOM 805 O O . LEU A 1 102 ? 9.343 5.925 -7.258 1.00 98.00 102 LEU A O 1
ATOM 809 N N . ASN A 1 103 ? 10.374 4.522 -8.687 1.00 97.81 103 ASN A N 1
ATOM 810 C CA . ASN A 1 103 ? 10.913 5.579 -9.543 1.00 97.81 103 ASN A CA 1
ATOM 811 C C . ASN A 1 103 ? 9.812 6.354 -10.292 1.00 97.81 103 ASN A C 1
ATOM 813 O O . ASN A 1 103 ? 9.921 7.570 -10.458 1.00 97.81 103 ASN A O 1
ATOM 817 N N . ASN A 1 104 ? 8.736 5.678 -10.704 1.00 97.94 104 ASN A N 1
ATOM 818 C CA . ASN A 1 104 ? 7.609 6.292 -11.411 1.00 97.94 104 ASN A CA 1
ATOM 819 C C . ASN A 1 104 ? 6.539 6.880 -10.469 1.00 97.94 104 ASN A C 1
ATOM 821 O O . ASN A 1 104 ? 5.743 7.726 -10.875 1.00 97.94 104 ASN A O 1
ATOM 825 N N . ALA A 1 105 ? 6.534 6.503 -9.189 1.00 97.50 105 ALA A N 1
ATOM 826 C CA . ALA A 1 105 ? 5.555 6.937 -8.192 1.00 97.50 105 ALA A CA 1
ATOM 827 C C . ALA A 1 105 ? 5.928 8.259 -7.483 1.00 97.50 105 ALA A C 1
ATOM 829 O O . ALA A 1 105 ? 5.498 8.511 -6.353 1.00 97.50 105 ALA A O 1
ATOM 830 N N . LYS A 1 106 ? 6.726 9.140 -8.101 1.00 96.00 106 LYS A N 1
ATOM 831 C CA . LYS A 1 106 ? 7.177 10.415 -7.491 1.00 96.00 106 LYS A CA 1
ATOM 832 C C . LYS A 1 106 ? 6.025 11.369 -7.139 1.00 96.00 106 LYS A C 1
ATOM 834 O O . LYS A 1 106 ? 6.121 12.124 -6.168 1.00 96.00 106 LYS A O 1
ATOM 839 N N . SER A 1 107 ? 4.932 11.316 -7.899 1.00 96.62 107 SER A N 1
ATOM 840 C CA . SER A 1 107 ? 3.711 12.098 -7.665 1.00 96.62 107 SER A CA 1
ATOM 841 C C . SER A 1 107 ? 2.794 11.503 -6.590 1.00 96.62 107 SER A C 1
ATOM 843 O O . SER A 1 107 ? 1.892 12.193 -6.120 1.00 96.62 107 SER A O 1
ATOM 845 N N . TYR A 1 108 ? 3.036 10.269 -6.135 1.00 97.81 108 TYR A N 1
ATOM 846 C CA . TYR A 1 108 ? 2.261 9.659 -5.056 1.00 97.81 108 TYR A CA 1
ATOM 847 C C . TYR A 1 108 ? 2.644 10.268 -3.695 1.00 97.81 108 TYR A C 1
ATOM 849 O O . TYR A 1 108 ? 3.723 9.987 -3.162 1.00 97.81 108 TYR A O 1
ATOM 857 N N . ARG A 1 109 ? 1.788 11.150 -3.161 1.00 96.44 109 ARG A N 1
ATOM 858 C CA . ARG A 1 109 ? 2.076 12.011 -1.992 1.00 96.44 109 ARG A CA 1
ATOM 859 C C . ARG A 1 109 ? 0.917 12.108 -0.991 1.00 96.44 109 ARG A C 1
ATOM 861 O O . ARG A 1 109 ? 0.739 13.132 -0.342 1.00 96.44 109 ARG A O 1
ATOM 868 N N . THR A 1 110 ? 0.107 11.065 -0.884 1.00 95.31 110 THR A N 1
ATOM 869 C CA . THR A 1 110 ? -0.945 10.989 0.140 1.00 95.31 110 THR A CA 1
ATOM 870 C C . THR A 1 110 ? -0.333 10.884 1.548 1.00 95.31 11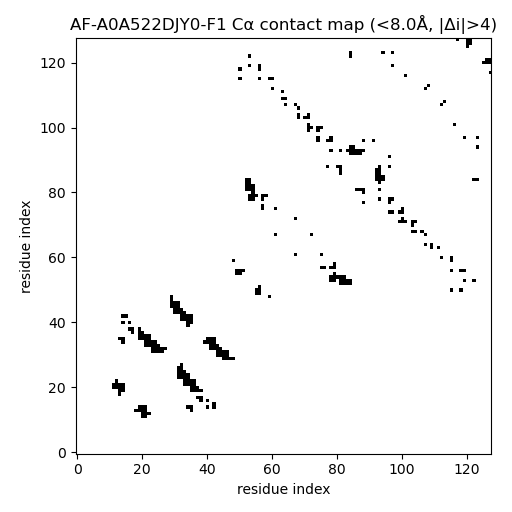0 THR A C 1
ATOM 872 O O . THR A 1 110 ? 0.858 10.570 1.676 1.00 95.31 110 THR A O 1
ATOM 875 N N . PRO A 1 111 ? -1.121 11.073 2.625 1.00 95.06 111 PRO A N 1
ATOM 876 C CA . PRO A 1 111 ? -0.631 10.916 3.997 1.00 95.06 111 PRO A CA 1
ATOM 877 C C . PRO A 1 111 ? 0.013 9.550 4.279 1.00 95.06 111 PRO A C 1
ATOM 879 O O . PRO A 1 111 ? 0.953 9.461 5.066 1.00 95.06 111 PRO A O 1
ATOM 882 N N . ARG A 1 112 ? -0.455 8.485 3.611 1.00 94.44 112 ARG A N 1
ATOM 883 C CA . ARG A 1 112 ? 0.053 7.115 3.789 1.00 94.44 112 ARG A CA 1
ATOM 884 C C . ARG A 1 112 ? 1.164 6.731 2.812 1.00 94.44 112 ARG A C 1
ATOM 886 O O . ARG A 1 112 ? 1.897 5.779 3.077 1.00 94.44 112 ARG A O 1
ATOM 893 N N . ALA A 1 113 ? 1.368 7.500 1.738 1.00 96.62 113 ALA A N 1
ATOM 894 C CA . ALA A 1 113 ? 2.339 7.186 0.689 1.00 96.62 113 ALA A CA 1
ATOM 895 C C . ALA A 1 113 ? 3.758 6.950 1.220 1.00 96.62 113 ALA A C 1
ATOM 897 O O . ALA A 1 113 ? 4.469 6.081 0.717 1.00 96.62 113 ALA A O 1
ATOM 898 N N . LYS A 1 114 ? 4.182 7.713 2.238 1.00 96.12 114 LYS A N 1
ATOM 899 C CA . LYS A 1 114 ? 5.512 7.559 2.843 1.00 96.12 114 LYS A CA 1
ATOM 900 C C . LYS A 1 114 ? 5.685 6.177 3.479 1.00 96.12 114 LYS A C 1
ATOM 902 O O . LYS A 1 114 ? 6.714 5.548 3.250 1.00 96.12 114 LYS A O 1
ATOM 907 N N . ALA A 1 115 ? 4.685 5.707 4.226 1.00 96.00 115 ALA A N 1
ATOM 908 C CA . ALA A 1 115 ? 4.721 4.407 4.892 1.00 96.00 115 ALA A CA 1
ATOM 909 C C . ALA A 1 115 ? 4.740 3.260 3.873 1.00 96.00 115 ALA A C 1
ATOM 911 O O . ALA A 1 115 ? 5.612 2.400 3.932 1.00 96.00 115 ALA A O 1
ATOM 912 N N . TYR A 1 116 ? 3.864 3.304 2.867 1.00 97.62 116 TYR A N 1
ATOM 913 C CA . TYR A 1 116 ? 3.787 2.243 1.856 1.00 97.62 116 TYR A CA 1
ATOM 914 C C . TYR A 1 116 ? 5.051 2.161 0.994 1.00 97.62 116 TYR A C 1
ATOM 916 O O . TYR A 1 116 ? 5.569 1.077 0.741 1.00 97.62 116 TYR A O 1
ATOM 924 N N . LYS A 1 11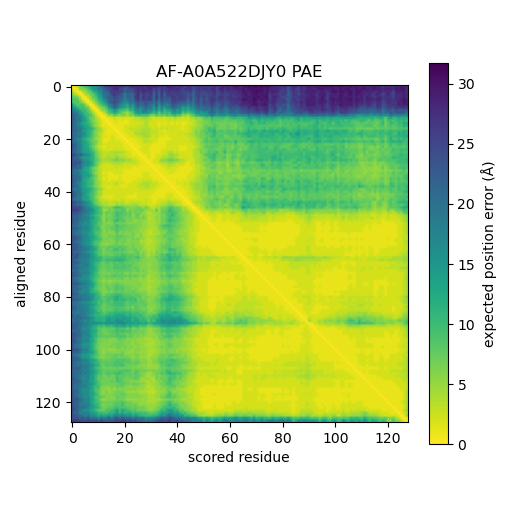7 ? 5.624 3.307 0.602 1.00 97.62 117 LYS A N 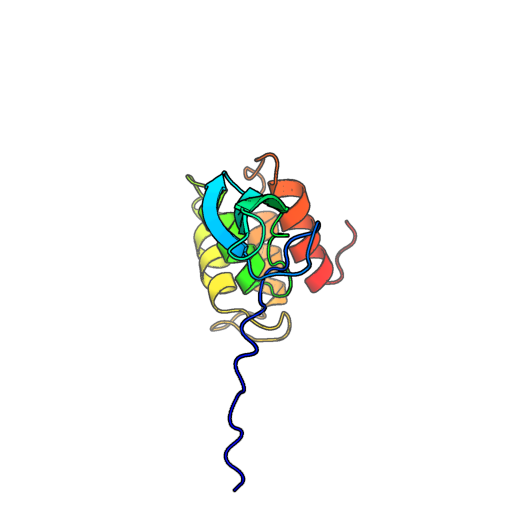1
ATOM 925 C CA . LYS A 1 117 ? 6.916 3.329 -0.102 1.00 97.62 117 LYS A CA 1
ATOM 926 C C . LYS A 1 117 ? 8.054 2.801 0.770 1.00 97.62 117 LYS A C 1
ATOM 928 O O . LYS A 1 117 ? 8.950 2.152 0.242 1.00 97.62 117 LYS A O 1
ATOM 933 N N . ALA A 1 118 ? 8.041 3.083 2.073 1.00 97.19 118 ALA A N 1
ATOM 934 C CA . ALA A 1 118 ? 9.043 2.562 2.997 1.00 97.19 118 ALA A CA 1
ATOM 935 C C . ALA A 1 118 ? 8.946 1.035 3.141 1.00 97.19 118 ALA A C 1
ATOM 937 O O . ALA A 1 118 ? 9.975 0.371 3.061 1.00 97.19 118 ALA A O 1
ATOM 938 N N . ALA A 1 119 ? 7.734 0.479 3.247 1.00 97.12 119 ALA A N 1
ATOM 939 C CA . ALA A 1 119 ? 7.519 -0.970 3.262 1.00 97.12 119 ALA A CA 1
ATOM 940 C C . ALA A 1 119 ? 8.071 -1.638 1.987 1.00 97.12 119 ALA A C 1
ATOM 942 O O . ALA A 1 119 ? 8.880 -2.559 2.065 1.00 97.12 119 ALA A O 1
ATOM 943 N N . LEU A 1 120 ? 7.748 -1.092 0.807 1.00 97.88 120 LEU A N 1
ATOM 944 C CA . LEU A 1 120 ? 8.290 -1.587 -0.467 1.00 97.88 120 LEU A CA 1
ATOM 945 C C . LEU A 1 120 ? 9.823 -1.496 -0.547 1.00 97.88 120 LEU A C 1
ATOM 947 O O . LEU A 1 120 ? 10.478 -2.402 -1.065 1.00 97.88 120 LEU A O 1
ATOM 951 N N . LYS A 1 121 ? 10.413 -0.414 -0.020 1.00 97.38 121 LYS A N 1
ATOM 952 C CA . LYS A 1 121 ? 11.873 -0.279 0.072 1.00 97.38 121 LYS A CA 1
ATOM 953 C C . LYS A 1 121 ? 12.494 -1.366 0.945 1.00 97.38 121 LYS A C 1
ATOM 955 O O . LYS A 1 121 ? 13.528 -1.911 0.560 1.00 97.38 121 LYS A O 1
ATOM 960 N N . ALA A 1 122 ? 11.863 -1.673 2.078 1.00 97.06 122 ALA A N 1
ATOM 961 C CA . ALA A 1 122 ? 12.336 -2.677 3.020 1.00 97.06 122 ALA A CA 1
ATOM 962 C C . ALA A 1 122 ? 12.389 -4.071 2.382 1.00 97.06 122 ALA A C 1
ATOM 964 O O . ALA A 1 122 ? 13.416 -4.734 2.502 1.00 97.06 122 ALA A O 1
ATOM 965 N N . PHE A 1 123 ? 11.370 -4.467 1.606 1.00 95.81 123 PHE A N 1
ATOM 966 C CA . PHE A 1 123 ? 11.395 -5.739 0.867 1.00 95.81 123 PHE A CA 1
ATOM 967 C C . PHE A 1 123 ? 12.614 -5.872 -0.057 1.00 95.81 123 PHE A C 1
ATOM 969 O O . PHE A 1 123 ? 13.178 -6.950 -0.193 1.00 95.81 123 PHE A O 1
ATOM 976 N N . CYS A 1 124 ? 13.055 -4.772 -0.673 1.00 94.88 124 CYS A N 1
ATOM 977 C CA . CYS A 1 124 ? 14.212 -4.761 -1.573 1.00 94.88 124 CYS A CA 1
ATOM 978 C C . CYS A 1 124 ? 15.556 -4.493 -0.868 1.00 94.88 124 CYS A C 1
ATOM 980 O O . CYS A 1 124 ? 16.556 -4.286 -1.560 1.00 94.88 124 CYS A O 1
ATOM 982 N N . GLY A 1 125 ? 15.586 -4.375 0.465 1.00 93.44 125 GLY A N 1
ATOM 983 C CA . GLY A 1 125 ? 16.791 -3.999 1.214 1.00 93.44 125 GLY A CA 1
ATOM 984 C C . GLY A 1 125 ? 17.326 -2.596 0.884 1.00 93.44 125 GLY A C 1
ATOM 985 O O . GLY A 1 125 ? 18.525 -2.341 0.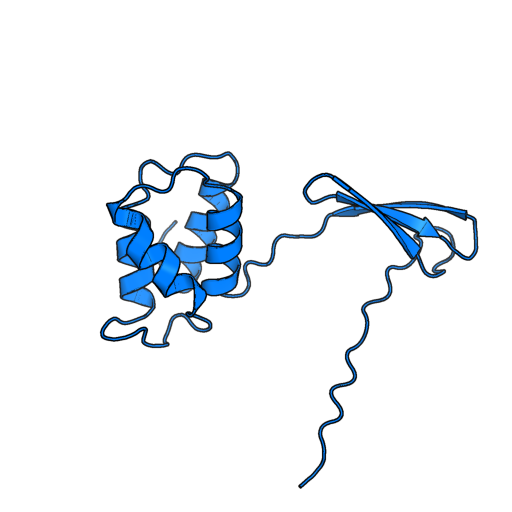998 1.00 93.44 125 GLY A O 1
ATOM 986 N N . MET A 1 126 ? 16.469 -1.677 0.426 1.00 91.06 126 MET A N 1
ATOM 987 C CA . MET A 1 126 ? 16.878 -0.316 0.066 1.00 91.06 126 MET A CA 1
ATOM 988 C C . MET A 1 126 ? 16.979 0.584 1.301 1.00 91.06 126 MET A C 1
ATOM 990 O O . MET A 1 126 ? 16.120 0.552 2.179 1.00 91.06 126 MET A O 1
ATOM 994 N N . LYS A 1 127 ? 17.994 1.457 1.335 1.00 79.12 127 LYS A N 1
ATOM 995 C CA . LYS A 1 127 ? 18.126 2.477 2.386 1.00 79.12 127 LYS A CA 1
ATOM 996 C C . LYS A 1 127 ? 16.977 3.493 2.275 1.00 79.12 127 LYS A C 1
ATOM 998 O O . LYS A 1 127 ? 16.660 3.968 1.178 1.00 79.12 127 LYS A O 1
ATOM 1003 N N . THR A 1 128 ? 16.318 3.767 3.399 1.00 61.56 128 THR A N 1
ATOM 1004 C CA . THR A 1 128 ? 15.095 4.585 3.481 1.00 61.56 128 THR A CA 1
ATOM 1005 C C . THR A 1 128 ? 15.347 6.071 3.386 1.00 61.56 128 THR A C 1
ATOM 1007 O O . THR A 1 128 ? 16.236 6.556 4.116 1.00 61.56 128 THR A O 1
#

Radius of gyration: 18.91 Å; Cα contacts (8 Å, |Δi|>4): 175; chains: 1; bounding box: 42×50×47 Å

Solvent-accessible surface area (backbone atoms only — not comparable to full-atom values): 7640 Å² total; per-residue (Å²): 133,83,80,78,76,76,76,76,75,72,81,74,50,57,28,94,88,76,63,29,54,43,45,83,75,50,73,59,89,50,37,38,32,28,33,20,76,70,83,61,52,75,49,73,49,72,59,77,80,66,62,88,28,55,19,42,37,32,55,51,45,57,71,72,44,82,83,63,49,75,80,16,42,64,34,45,55,55,29,55,76,27,66,48,58,85,40,70,50,96,92,40,48,30,50,54,39,53,51,52,22,59,70,45,39,72,82,62,73,55,96,58,39,64,59,52,53,47,52,57,31,52,72,65,73,46,90,126

Foldseek 3Di:
DDPPPPPPPPPFDADPPPRAGWDFDDDDPQKTWTAGPPPRDIDIDGHDQDLQALLSLLVVCCVQPVPADPQLVVLSVQSVPGGAQQDDRPPHRSLRSLVSNLVRCPVVDPPCSVVSNVSSCVSNVHDD

pLDDT: mean 90.7, std 13.34, range [41.03, 98.25]